Protein AF-A0A1D1ZYH1-F1 (afdb_monomer_lite)

Organism: Auxenochlorella protothecoides (NCBI:txid3075)

Structure (mmCIF, N/CA/C/O backbone):
data_AF-A0A1D1ZYH1-F1
#
_entry.id   AF-A0A1D1ZYH1-F1
#
loop_
_atom_site.group_PDB
_atom_site.id
_atom_site.type_symbol
_atom_site.label_atom_id
_atom_site.label_alt_id
_atom_site.label_comp_id
_atom_site.label_asym_id
_atom_site.label_entity_id
_atom_site.label_seq_id
_atom_site.pdbx_PDB_ins_code
_atom_site.Cartn_x
_atom_site.Cartn_y
_atom_site.Cartn_z
_atom_site.occupancy
_atom_site.B_iso_or_equiv
_atom_site.auth_seq_id
_atom_site.auth_comp_id
_atom_site.auth_asym_id
_atom_site.auth_atom_id
_atom_site.pdbx_PDB_model_num
ATOM 1 N N . ALA A 1 1 ? 2.336 -3.496 8.199 1.00 88.00 1 ALA A N 1
ATOM 2 C CA . ALA A 1 1 ? 2.439 -4.124 6.868 1.00 88.00 1 ALA A CA 1
ATOM 3 C C . ALA A 1 1 ? 3.081 -3.126 5.913 1.00 88.00 1 ALA A C 1
ATOM 5 O O . ALA A 1 1 ? 2.581 -2.016 5.824 1.00 88.00 1 ALA A O 1
ATOM 6 N N . ALA A 1 2 ? 4.194 -3.457 5.262 1.00 93.88 2 ALA A N 1
ATOM 7 C CA . ALA A 1 2 ? 4.924 -2.520 4.402 1.00 93.88 2 ALA A CA 1
ATOM 8 C C . ALA A 1 2 ? 5.232 -3.161 3.046 1.00 93.88 2 ALA A C 1
ATOM 10 O O . ALA A 1 2 ? 5.454 -4.374 3.002 1.00 93.88 2 ALA A O 1
ATOM 11 N N . SER A 1 3 ? 5.253 -2.362 1.973 1.00 95.00 3 SER A N 1
ATOM 12 C CA . SER A 1 3 ? 5.535 -2.829 0.608 1.00 95.00 3 SER A CA 1
ATOM 13 C C . SER A 1 3 ? 4.608 -3.996 0.222 1.00 95.00 3 SER A C 1
ATOM 15 O O . SER A 1 3 ? 3.396 -3.920 0.440 1.00 95.00 3 SER A O 1
ATOM 17 N N . MET A 1 4 ? 5.152 -5.119 -0.250 1.00 96.50 4 MET A N 1
ATOM 18 C CA . MET A 1 4 ? 4.395 -6.337 -0.555 1.00 96.50 4 MET A CA 1
ATOM 19 C C . MET A 1 4 ? 3.528 -6.842 0.607 1.00 96.50 4 MET A C 1
ATOM 21 O O . MET A 1 4 ? 2.468 -7.415 0.377 1.00 96.50 4 MET A O 1
ATOM 25 N N . GLY A 1 5 ? 3.899 -6.582 1.864 1.00 97.25 5 GLY A N 1
ATOM 26 C CA . GLY A 1 5 ? 3.038 -6.905 3.002 1.00 97.25 5 GLY A CA 1
ATOM 27 C C . GLY A 1 5 ? 1.745 -6.080 3.028 1.00 97.25 5 GLY A C 1
ATOM 28 O O . GLY A 1 5 ? 0.701 -6.592 3.424 1.00 97.25 5 GLY A O 1
ATOM 29 N N . ALA A 1 6 ? 1.794 -4.811 2.611 1.00 96.69 6 ALA A N 1
ATOM 30 C CA . ALA A 1 6 ? 0.602 -3.972 2.474 1.00 96.69 6 ALA A CA 1
ATOM 31 C C . ALA A 1 6 ? -0.243 -4.382 1.258 1.00 96.69 6 ALA A C 1
ATOM 33 O O . ALA A 1 6 ? -1.468 -4.374 1.348 1.00 96.69 6 ALA A O 1
ATOM 34 N N . PHE A 1 7 ? 0.401 -4.811 0.169 1.00 97.31 7 PHE A N 1
ATOM 35 C CA . PHE A 1 7 ? -0.276 -5.392 -0.993 1.00 97.31 7 PHE A CA 1
ATOM 36 C C . PHE A 1 7 ? -1.063 -6.662 -0.626 1.00 97.31 7 PHE A C 1
ATOM 38 O O . PHE A 1 7 ? -2.250 -6.774 -0.924 1.00 97.31 7 PHE A O 1
ATOM 45 N N . LEU A 1 8 ? -0.442 -7.604 0.090 1.00 97.94 8 LEU A N 1
ATOM 46 C CA . LEU A 1 8 ? -1.123 -8.818 0.561 1.00 97.94 8 LEU A CA 1
ATOM 47 C C . LEU A 1 8 ? -2.273 -8.498 1.527 1.00 97.94 8 LEU A C 1
ATOM 49 O O . LEU A 1 8 ? -3.329 -9.122 1.472 1.00 97.94 8 LEU A O 1
ATOM 53 N N . LEU A 1 9 ? -2.087 -7.500 2.395 1.00 97.62 9 LEU A N 1
ATOM 54 C CA . LEU A 1 9 ? -3.132 -7.030 3.301 1.00 97.62 9 LEU A CA 1
ATOM 55 C C . LEU A 1 9 ? -4.347 -6.478 2.539 1.00 97.62 9 LEU A C 1
ATOM 57 O O . LEU A 1 9 ? -5.478 -6.844 2.860 1.00 97.62 9 LEU A O 1
ATOM 61 N N . CYS A 1 10 ? -4.132 -5.621 1.536 1.00 96.69 10 CYS A N 1
ATOM 62 C CA . CYS A 1 10 ? -5.235 -4.970 0.829 1.00 96.69 10 CYS A CA 1
ATOM 63 C C . CYS A 1 10 ? -5.968 -5.900 -0.143 1.00 96.69 10 CYS A C 1
ATOM 65 O O . CYS A 1 10 ? -7.169 -5.721 -0.347 1.00 96.69 10 CYS A O 1
ATOM 67 N N . THR A 1 11 ? -5.280 -6.912 -0.675 1.00 97.25 11 THR A N 1
ATOM 68 C CA . THR A 1 11 ? -5.841 -7.940 -1.571 1.00 97.25 11 THR A CA 1
ATOM 69 C C . THR A 1 11 ? -6.546 -9.083 -0.837 1.00 97.25 11 THR A C 1
ATOM 71 O O . THR A 1 11 ? -7.113 -9.971 -1.475 1.00 97.25 11 THR A O 1
ATOM 74 N N . GLY A 1 12 ? -6.570 -9.056 0.500 1.00 97.44 12 GLY A N 1
ATOM 75 C CA . GLY A 1 12 ? -7.413 -9.946 1.292 1.00 97.44 12 GLY A CA 1
ATOM 76 C C . GLY A 1 12 ? -8.904 -9.787 0.964 1.00 97.44 12 GLY A C 1
ATOM 77 O O . GLY A 1 12 ? -9.338 -8.798 0.372 1.00 97.44 12 GLY A O 1
ATOM 78 N N . ALA A 1 13 ? -9.719 -10.765 1.367 1.00 97.56 13 ALA A N 1
ATOM 79 C CA . ALA A 1 13 ? -11.153 -10.738 1.079 1.00 97.56 13 ALA A CA 1
ATOM 80 C C . ALA A 1 13 ? -11.814 -9.460 1.640 1.00 97.56 13 ALA A C 1
ATOM 82 O O . ALA A 1 13 ? -11.657 -9.158 2.827 1.00 97.56 13 ALA A O 1
ATOM 83 N N . LYS A 1 14 ? -12.566 -8.727 0.802 1.00 95.81 14 LYS A N 1
ATOM 84 C CA . LYS A 1 14 ? -13.251 -7.482 1.198 1.00 95.81 14 LYS A CA 1
ATOM 85 C C . LYS A 1 14 ? -14.145 -7.712 2.425 1.00 95.81 14 LYS A C 1
ATOM 87 O O . LYS A 1 14 ? -14.863 -8.709 2.502 1.00 95.81 14 LYS A O 1
ATOM 92 N N . GLY A 1 15 ? -14.086 -6.792 3.385 1.00 96.69 15 GLY A N 1
ATOM 93 C CA . GLY A 1 15 ? -14.775 -6.883 4.676 1.00 96.69 15 GLY A CA 1
ATOM 94 C C . GLY A 1 15 ? -14.071 -7.758 5.721 1.00 96.69 15 GLY A C 1
ATOM 95 O O . GLY A 1 15 ? -14.597 -7.932 6.816 1.00 96.69 15 GLY A O 1
ATOM 96 N N . LYS A 1 16 ? -12.905 -8.341 5.409 1.00 98.00 16 LYS A N 1
ATOM 97 C CA . LYS A 1 16 ? -12.146 -9.218 6.321 1.00 98.00 16 LYS A CA 1
ATOM 98 C C . LYS A 1 16 ? -10.686 -8.795 6.492 1.00 98.00 16 LYS A C 1
ATOM 100 O O . LYS A 1 16 ? -9.878 -9.574 6.995 1.00 98.00 16 LYS A O 1
ATOM 105 N N . ARG A 1 17 ? -10.323 -7.581 6.079 1.00 98.19 17 ARG A N 1
ATOM 106 C CA . ARG A 1 17 ? -8.958 -7.056 6.197 1.00 98.19 17 ARG A CA 1
ATOM 107 C C . ARG A 1 17 ? -8.836 -6.285 7.509 1.00 98.19 17 ARG A C 1
ATOM 109 O O . ARG A 1 17 ? -9.468 -5.241 7.678 1.00 98.19 17 ARG A O 1
ATOM 116 N N . TYR A 1 18 ? -8.037 -6.803 8.440 1.00 97.69 18 TYR A N 1
ATOM 117 C CA . TYR A 1 18 ? -7.888 -6.251 9.789 1.00 97.69 18 TYR A CA 1
ATOM 118 C C . TYR A 1 18 ? -6.492 -5.683 10.027 1.00 97.69 18 TYR A C 1
ATOM 120 O O . TYR A 1 18 ? -5.497 -6.201 9.525 1.00 97.69 18 TYR A O 1
ATOM 128 N N . SER A 1 19 ? -6.420 -4.654 10.866 1.00 96.31 19 SER A N 1
ATOM 129 C CA . SER A 1 19 ? -5.166 -4.124 11.395 1.00 96.31 19 SER A CA 1
ATOM 130 C C . SER A 1 19 ? -5.251 -3.912 12.902 1.00 96.31 19 SER A C 1
ATOM 132 O O . SER A 1 19 ? -6.316 -3.615 13.446 1.00 96.31 19 SER A O 1
ATOM 134 N N . MET A 1 20 ? -4.114 -4.038 13.584 1.00 94.75 20 MET A N 1
ATOM 135 C CA . MET A 1 20 ? -4.006 -3.655 14.991 1.00 94.75 20 MET A CA 1
ATOM 136 C C . MET A 1 20 ? -3.930 -2.124 15.119 1.00 94.75 20 MET A C 1
ATOM 138 O O . MET A 1 20 ? -3.354 -1.483 14.239 1.00 94.75 20 MET A O 1
ATOM 142 N N . PRO A 1 21 ? -4.418 -1.522 16.217 1.00 89.12 21 PRO A N 1
ATOM 143 C CA . PRO A 1 21 ? -4.533 -0.063 16.321 1.00 89.12 21 PRO A CA 1
ATOM 144 C C . PRO A 1 21 ? -3.226 0.740 16.287 1.00 89.12 21 PRO A C 1
ATOM 146 O O . PRO A 1 21 ? -3.220 1.888 15.860 1.00 89.12 21 PRO A O 1
ATOM 149 N N . ASN A 1 22 ? -2.100 0.129 16.665 1.00 87.19 22 ASN A N 1
ATOM 150 C CA . ASN A 1 22 ? -0.772 0.754 16.582 1.00 87.19 22 ASN A CA 1
ATOM 151 C C . ASN A 1 22 ? 0.060 0.259 15.390 1.00 87.19 22 ASN A C 1
ATOM 153 O O . ASN A 1 22 ? 1.258 0.534 15.308 1.00 87.19 22 ASN A O 1
ATOM 157 N N . ALA A 1 23 ? -0.529 -0.530 14.489 1.00 91.06 23 ALA A N 1
ATOM 158 C CA . ALA A 1 23 ? 0.196 -1.004 13.322 1.00 91.06 23 ALA A CA 1
ATOM 159 C C . ALA A 1 23 ? 0.498 0.154 12.368 1.00 91.06 23 ALA A C 1
ATOM 161 O O . ALA A 1 23 ? -0.245 1.124 12.264 1.00 91.06 23 ALA A O 1
ATOM 162 N N . ARG A 1 24 ? 1.583 0.013 11.611 1.00 91.38 24 ARG A N 1
ATOM 163 C CA . ARG A 1 24 ? 1.942 0.949 10.551 1.00 91.38 24 ARG A CA 1
ATOM 164 C C . ARG A 1 24 ? 1.763 0.287 9.198 1.00 91.38 24 ARG A C 1
ATOM 166 O O . ARG A 1 24 ? 2.227 -0.843 9.000 1.00 91.38 24 ARG A O 1
ATOM 173 N N . ILE A 1 25 ? 1.094 0.981 8.286 1.00 94.62 25 ILE A N 1
ATOM 174 C CA . ILE A 1 25 ? 0.898 0.523 6.913 1.00 94.62 25 ILE A CA 1
ATOM 175 C C . ILE A 1 25 ? 1.707 1.427 5.988 1.00 94.62 25 ILE A C 1
ATOM 177 O O . ILE A 1 25 ? 1.704 2.641 6.166 1.00 94.62 25 ILE A O 1
ATOM 181 N N . MET A 1 26 ? 2.461 0.843 5.061 1.00 96.25 26 MET A N 1
ATOM 182 C CA . MET A 1 26 ? 3.275 1.594 4.108 1.00 96.25 26 MET A CA 1
ATOM 183 C C . MET A 1 26 ? 3.138 1.001 2.713 1.00 96.25 26 MET A C 1
ATOM 185 O O . MET A 1 26 ? 3.265 -0.215 2.555 1.00 96.25 26 MET A O 1
ATOM 189 N N . ILE A 1 27 ? 2.887 1.861 1.730 1.00 95.56 27 ILE A N 1
ATOM 190 C CA . ILE A 1 27 ? 2.869 1.509 0.310 1.00 95.56 27 ILE A CA 1
ATOM 191 C C . ILE A 1 27 ? 3.954 2.298 -0.422 1.00 95.56 27 ILE A C 1
ATOM 193 O O . ILE A 1 27 ? 4.238 3.439 -0.059 1.00 95.56 27 ILE A O 1
ATOM 197 N N . HIS A 1 28 ? 4.552 1.668 -1.427 1.00 95.81 28 HIS A N 1
ATOM 198 C CA . HIS A 1 28 ? 5.508 2.281 -2.341 1.00 95.81 28 HIS A CA 1
ATOM 199 C C . HIS A 1 28 ? 5.577 1.478 -3.643 1.00 95.81 28 HIS A C 1
ATOM 201 O O . HIS A 1 28 ? 5.037 0.370 -3.726 1.00 95.81 28 HIS A O 1
ATOM 207 N N . GLN A 1 29 ? 6.247 2.027 -4.645 1.00 91.06 29 GLN A N 1
ATOM 208 C CA . GLN A 1 29 ? 6.529 1.355 -5.901 1.00 91.06 29 GLN A CA 1
ATOM 209 C C . GLN A 1 29 ? 7.502 0.185 -5.690 1.00 91.06 29 GLN A C 1
ATOM 211 O O . GLN A 1 29 ? 8.296 0.206 -4.745 1.00 91.06 29 GLN A O 1
ATOM 216 N N . PRO A 1 30 ? 7.464 -0.847 -6.551 1.00 90.06 30 PRO A N 1
ATOM 217 C CA . PRO A 1 30 ? 8.441 -1.925 -6.488 1.00 90.06 30 PRO A CA 1
ATOM 218 C C . PRO A 1 30 ? 9.862 -1.375 -6.663 1.00 90.06 30 PRO A C 1
ATOM 220 O O . PRO A 1 30 ? 10.117 -0.548 -7.538 1.00 90.06 30 PRO A O 1
ATOM 223 N N . LEU A 1 31 ? 10.787 -1.859 -5.835 1.00 87.00 31 LEU A N 1
ATOM 224 C CA . LEU A 1 31 ? 12.208 -1.543 -5.939 1.00 87.00 31 LEU A CA 1
ATOM 225 C C . LEU A 1 31 ? 12.914 -2.637 -6.739 1.00 87.00 31 LEU A C 1
ATOM 227 O O . LEU A 1 31 ? 12.694 -3.826 -6.512 1.00 87.00 31 LEU A O 1
ATOM 231 N N . GLY A 1 32 ? 13.786 -2.227 -7.654 1.00 85.75 32 GLY A N 1
ATOM 232 C CA . GLY A 1 32 ? 14.605 -3.121 -8.461 1.00 85.75 32 GLY A CA 1
ATOM 233 C C . GLY A 1 32 ? 15.898 -2.436 -8.886 1.00 85.75 32 GLY A C 1
ATOM 234 O O . GLY A 1 32 ? 16.041 -1.221 -8.767 1.00 85.75 32 GLY A O 1
ATOM 235 N N . GLY A 1 33 ? 16.847 -3.229 -9.366 1.00 86.19 33 GLY A N 1
ATOM 236 C CA . GLY A 1 33 ? 18.094 -2.754 -9.952 1.00 86.19 33 GLY A CA 1
ATOM 237 C C . GLY A 1 33 ? 18.350 -3.498 -11.253 1.00 86.19 33 GLY A C 1
ATOM 238 O O . GLY A 1 33 ? 17.896 -4.630 -11.404 1.00 86.19 33 GLY A O 1
ATOM 239 N N . ALA A 1 34 ? 19.059 -2.858 -12.178 1.00 89.19 34 ALA A N 1
ATOM 240 C CA . ALA A 1 34 ? 19.427 -3.449 -13.455 1.00 89.19 34 ALA A CA 1
ATOM 241 C C . ALA A 1 34 ? 20.936 -3.323 -13.684 1.00 89.19 34 ALA A C 1
ATOM 243 O O . ALA A 1 34 ? 21.525 -2.268 -13.441 1.00 89.19 34 ALA A O 1
ATOM 244 N N . SER A 1 35 ? 21.567 -4.399 -14.147 1.00 89.75 35 SER A N 1
ATOM 245 C CA . SER A 1 35 ? 22.980 -4.427 -14.537 1.00 89.75 35 SER A CA 1
ATOM 246 C C . SER A 1 35 ? 23.201 -5.446 -15.659 1.00 89.75 35 SER A C 1
ATOM 248 O O . SER A 1 35 ? 22.363 -6.324 -15.875 1.00 89.75 35 SER A O 1
ATOM 250 N N . GLY A 1 36 ? 24.310 -5.315 -16.392 1.00 93.81 36 GLY A N 1
ATOM 251 C CA . GLY A 1 36 ? 24.657 -6.209 -17.502 1.00 93.81 36 GLY A CA 1
ATOM 252 C C . GLY A 1 36 ? 24.815 -5.474 -18.829 1.00 93.81 36 GLY A C 1
ATOM 253 O O . GLY A 1 36 ? 25.134 -4.283 -18.857 1.00 93.81 36 GLY A O 1
ATOM 254 N N . GLN A 1 37 ? 24.628 -6.193 -19.938 1.00 95.69 37 GLN A N 1
ATOM 255 C CA . GLN A 1 37 ? 24.657 -5.578 -21.263 1.00 95.69 37 GLN A CA 1
ATOM 256 C C . GLN A 1 37 ? 23.476 -4.615 -21.423 1.00 95.69 37 GLN A C 1
ATOM 258 O O . GLN A 1 37 ? 22.463 -4.731 -20.734 1.00 95.69 37 GLN A O 1
ATOM 263 N N . ALA A 1 38 ? 23.578 -3.677 -22.368 1.00 93.69 38 ALA A N 1
ATOM 264 C CA . ALA A 1 38 ? 22.518 -2.696 -22.611 1.00 93.69 38 ALA A CA 1
ATOM 265 C C . ALA A 1 38 ? 21.137 -3.352 -22.828 1.00 93.69 38 ALA A C 1
ATOM 267 O O . ALA A 1 38 ? 20.141 -2.869 -22.297 1.00 93.69 38 ALA A O 1
ATOM 268 N N . VAL A 1 39 ? 21.097 -4.488 -23.535 1.00 96.31 39 VAL A N 1
ATOM 269 C CA . VAL A 1 39 ? 19.869 -5.265 -23.772 1.00 96.31 39 VAL A CA 1
ATOM 270 C C . VAL A 1 39 ? 19.305 -5.851 -22.473 1.00 96.31 39 VAL A C 1
ATOM 272 O O . VAL A 1 39 ? 18.101 -5.775 -22.242 1.00 96.31 39 VAL A O 1
ATOM 275 N N . ASP A 1 40 ? 20.155 -6.380 -21.591 1.00 94.44 40 ASP A N 1
ATOM 276 C CA . ASP A 1 40 ? 19.714 -6.950 -20.311 1.00 94.44 40 ASP A CA 1
ATOM 277 C C . ASP A 1 40 ? 19.156 -5.872 -19.379 1.00 94.44 40 ASP A C 1
ATOM 279 O O . ASP A 1 40 ? 18.161 -6.103 -18.689 1.00 94.44 40 ASP A O 1
ATOM 283 N N . ILE A 1 41 ? 19.778 -4.688 -19.375 1.00 95.25 41 ILE A N 1
ATOM 284 C CA . ILE A 1 41 ? 19.296 -3.527 -18.619 1.00 95.25 41 ILE A CA 1
ATOM 285 C C . ILE A 1 41 ? 17.915 -3.105 -19.131 1.00 95.25 41 ILE A C 1
ATOM 287 O O . ILE A 1 41 ? 17.011 -2.861 -18.332 1.00 95.25 41 ILE A O 1
ATOM 291 N N . GLU A 1 42 ? 17.729 -3.057 -20.452 1.00 94.75 42 GLU A N 1
ATOM 292 C CA . GLU A 1 42 ? 16.448 -2.707 -21.067 1.00 94.75 42 GLU A CA 1
ATOM 293 C C . GLU A 1 42 ? 15.340 -3.711 -20.707 1.00 94.75 42 GLU A C 1
ATOM 295 O O . GLU A 1 42 ? 14.232 -3.305 -20.349 1.00 94.75 42 GLU A O 1
ATOM 300 N N . ILE A 1 43 ? 15.634 -5.014 -20.764 1.00 96.50 43 ILE A N 1
ATOM 301 C CA . ILE A 1 43 ? 14.684 -6.076 -20.401 1.00 96.50 43 ILE A CA 1
ATOM 302 C C . ILE A 1 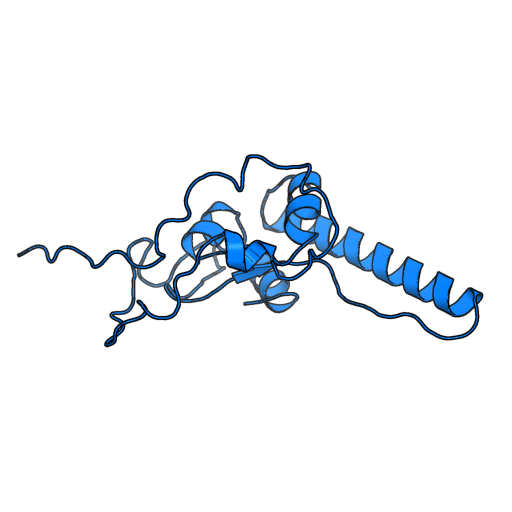43 ? 14.270 -5.945 -18.931 1.00 96.50 43 ILE A C 1
ATOM 304 O O . ILE A 1 43 ? 13.078 -5.941 -18.626 1.00 96.50 43 ILE A O 1
ATOM 308 N N . GLN A 1 44 ? 15.236 -5.779 -18.025 1.00 95.75 44 GLN A N 1
ATOM 309 C CA . GLN A 1 44 ? 14.967 -5.644 -16.590 1.00 95.75 44 GLN A CA 1
ATOM 310 C C . GLN A 1 44 ? 14.150 -4.384 -16.275 1.00 95.75 44 GLN A C 1
ATOM 312 O O . GLN A 1 44 ? 13.200 -4.442 -15.493 1.00 95.75 44 GLN A O 1
ATOM 317 N N . ALA A 1 45 ? 14.461 -3.254 -16.917 1.00 94.00 45 ALA A N 1
ATOM 318 C CA . ALA A 1 45 ? 13.691 -2.024 -16.755 1.00 94.00 45 ALA A CA 1
ATOM 319 C C . ALA A 1 45 ? 12.236 -2.194 -17.225 1.00 94.00 45 ALA A C 1
ATOM 321 O O . ALA A 1 45 ? 11.307 -1.781 -16.528 1.00 94.00 45 ALA A O 1
ATOM 322 N N . LYS A 1 46 ? 12.019 -2.844 -18.377 1.00 95.00 46 LYS A N 1
ATOM 323 C CA . LYS A 1 46 ? 10.674 -3.141 -18.894 1.00 95.00 46 LYS A CA 1
ATOM 324 C C . LYS A 1 46 ? 9.880 -4.046 -17.951 1.00 95.00 46 LYS A C 1
ATOM 326 O O . LYS A 1 46 ? 8.702 -3.774 -17.722 1.00 95.00 46 LYS A O 1
ATOM 331 N N . GLU A 1 47 ? 10.516 -5.057 -17.366 1.00 96.12 47 GLU A N 1
ATOM 332 C CA . GLU A 1 47 ? 9.861 -5.966 -16.419 1.00 96.12 47 GLU A CA 1
ATOM 333 C C . GLU A 1 47 ? 9.435 -5.245 -15.130 1.00 96.12 47 GLU A C 1
ATOM 335 O O . GLU A 1 47 ? 8.304 -5.399 -14.666 1.00 96.12 47 GLU A O 1
ATOM 340 N N . ILE A 1 48 ? 10.285 -4.364 -14.590 1.00 94.44 48 ILE A N 1
ATOM 341 C CA . ILE A 1 48 ? 9.939 -3.546 -13.415 1.00 94.44 48 ILE A CA 1
ATOM 342 C C . ILE A 1 48 ? 8.747 -2.629 -13.720 1.00 94.44 48 ILE A C 1
ATOM 344 O O . ILE A 1 48 ? 7.821 -2.528 -12.911 1.00 94.44 48 ILE A O 1
ATOM 348 N N . MET A 1 49 ? 8.729 -1.992 -14.894 1.00 93.81 49 MET A N 1
ATOM 349 C CA . MET A 1 49 ? 7.610 -1.139 -15.309 1.00 93.81 49 MET A CA 1
ATOM 350 C C . MET A 1 49 ? 6.313 -1.938 -15.478 1.00 93.81 49 MET A C 1
ATOM 352 O O . MET A 1 49 ? 5.246 -1.477 -15.068 1.00 93.81 49 MET A O 1
ATOM 356 N N . TYR A 1 50 ? 6.402 -3.154 -16.022 1.00 95.44 50 TYR A N 1
ATOM 357 C CA . TYR A 1 50 ? 5.274 -4.075 -16.128 1.00 95.44 50 TYR A CA 1
ATOM 358 C C . TYR A 1 50 ? 4.721 -4.460 -14.747 1.00 95.44 50 TYR A C 1
ATOM 360 O O . TYR A 1 50 ? 3.515 -4.356 -14.506 1.00 95.44 50 TYR A O 1
ATOM 368 N N . HIS A 1 51 ? 5.592 -4.830 -13.805 1.00 95.00 51 HIS A N 1
ATOM 369 C CA . HIS A 1 51 ? 5.192 -5.135 -12.433 1.00 95.00 51 HIS A CA 1
ATOM 370 C C . HIS A 1 51 ? 4.570 -3.933 -11.720 1.00 95.00 51 HIS A C 1
ATOM 372 O O . HIS A 1 51 ? 3.520 -4.088 -11.096 1.00 95.00 51 HIS A O 1
ATOM 378 N N . LYS A 1 52 ? 5.156 -2.734 -11.849 1.00 94.94 52 LYS A N 1
ATOM 379 C CA . LYS A 1 52 ? 4.600 -1.493 -11.287 1.00 94.94 52 LYS A CA 1
ATOM 380 C C . LYS A 1 52 ? 3.170 -1.262 -11.777 1.00 94.94 52 LYS A C 1
ATOM 382 O O . LYS A 1 52 ? 2.267 -1.079 -10.963 1.00 94.94 52 LYS A O 1
ATOM 387 N N . ALA A 1 53 ? 2.945 -1.345 -13.088 1.00 95.75 53 ALA A N 1
ATOM 388 C CA . ALA A 1 53 ? 1.620 -1.153 -13.675 1.00 95.75 53 ALA A CA 1
ATOM 389 C C . ALA A 1 53 ? 0.600 -2.196 -13.182 1.00 95.75 53 ALA A C 1
ATOM 391 O O . ALA A 1 53 ? -0.541 -1.855 -12.862 1.00 95.75 53 ALA A O 1
ATOM 392 N N . ASN A 1 54 ? 1.000 -3.466 -13.087 1.00 97.25 54 ASN A N 1
ATOM 393 C CA . ASN A 1 54 ? 0.117 -4.536 -12.622 1.00 97.25 54 ASN A CA 1
ATOM 394 C C . ASN A 1 54 ? -0.255 -4.400 -11.144 1.00 97.25 54 ASN A C 1
ATOM 396 O O . ASN A 1 54 ? -1.432 -4.504 -10.800 1.00 97.25 54 ASN A O 1
ATOM 400 N N . LEU A 1 55 ? 0.728 -4.154 -10.275 1.00 97.12 55 LEU A N 1
ATOM 401 C CA . LEU A 1 55 ? 0.486 -3.977 -8.844 1.00 97.12 55 LEU A CA 1
ATOM 402 C C . LEU A 1 55 ? -0.436 -2.782 -8.592 1.00 97.12 55 LEU A C 1
ATOM 404 O O . LEU A 1 55 ? -1.383 -2.905 -7.816 1.00 97.12 55 LEU A O 1
ATOM 408 N N . ASN A 1 56 ? -0.225 -1.670 -9.302 1.00 97.44 56 ASN A N 1
ATOM 409 C CA . ASN A 1 56 ? -1.049 -0.475 -9.145 1.00 97.44 56 ASN A CA 1
ATOM 410 C C . ASN A 1 56 ? -2.505 -0.714 -9.565 1.00 97.44 56 ASN A C 1
ATOM 412 O O . ASN A 1 56 ? -3.415 -0.305 -8.844 1.00 97.44 56 ASN A O 1
ATOM 416 N N . ARG A 1 57 ? -2.747 -1.443 -10.663 1.00 98.00 57 ARG A N 1
ATOM 417 C CA . ARG A 1 57 ? -4.109 -1.834 -11.076 1.00 98.00 57 ARG A CA 1
ATOM 418 C C . ARG A 1 57 ? -4.801 -2.706 -10.034 1.00 98.00 57 ARG A C 1
ATOM 420 O O . ARG A 1 57 ? -5.916 -2.402 -9.629 1.00 98.00 57 ARG A O 1
ATOM 427 N N . ILE A 1 58 ? -4.116 -3.735 -9.535 1.00 98.06 58 ILE A N 1
ATOM 428 C CA . ILE A 1 58 ? -4.674 -4.618 -8.501 1.00 98.06 58 ILE A CA 1
ATOM 429 C C . ILE A 1 58 ? -4.983 -3.831 -7.221 1.00 98.06 58 ILE A C 1
ATOM 431 O O . ILE A 1 58 ? -6.032 -4.022 -6.606 1.00 98.06 58 ILE A O 1
ATOM 435 N N . MET A 1 59 ? -4.090 -2.925 -6.812 1.00 97.50 59 MET A N 1
ATOM 436 C CA . MET A 1 59 ? -4.316 -2.073 -5.645 1.00 97.50 59 MET A CA 1
ATOM 437 C C . MET A 1 59 ? -5.480 -1.102 -5.854 1.00 97.50 59 MET A C 1
ATOM 439 O O . MET A 1 59 ? -6.252 -0.893 -4.917 1.00 97.50 59 MET A O 1
ATOM 443 N N . SER A 1 60 ? -5.641 -0.541 -7.053 1.00 97.88 60 SER A N 1
ATOM 444 C CA . SER A 1 60 ? -6.783 0.308 -7.411 1.00 97.88 60 SER A CA 1
ATOM 445 C C . SER A 1 60 ? -8.098 -0.459 -7.237 1.00 97.88 60 SER A C 1
ATOM 447 O O . SER A 1 60 ? -8.959 -0.028 -6.470 1.00 97.88 60 SER A O 1
ATOM 449 N N . ASP A 1 61 ? -8.199 -1.671 -7.789 1.00 97.62 61 ASP A N 1
ATOM 450 C CA . ASP A 1 61 ? -9.397 -2.517 -7.674 1.00 97.62 61 ASP A CA 1
ATOM 451 C C . ASP A 1 61 ? -9.692 -2.956 -6.224 1.00 97.62 61 ASP A C 1
ATOM 453 O O . ASP A 1 61 ? -10.847 -3.002 -5.764 1.00 97.62 61 ASP A O 1
ATOM 457 N N . ALA A 1 62 ? -8.638 -3.291 -5.475 1.00 97.44 62 ALA A N 1
ATOM 458 C CA . ALA A 1 62 ? -8.743 -3.755 -4.097 1.00 97.44 62 ALA A CA 1
ATOM 459 C C . ALA A 1 62 ? -9.156 -2.635 -3.127 1.00 97.44 62 ALA A C 1
ATOM 461 O O . ALA A 1 62 ? -9.921 -2.884 -2.190 1.00 97.44 62 ALA A O 1
ATOM 462 N N . THR A 1 63 ? -8.670 -1.411 -3.349 1.00 97.12 63 THR A N 1
ATOM 463 C CA . THR A 1 63 ? -8.916 -0.253 -2.470 1.00 97.12 63 THR A CA 1
ATOM 464 C C . THR A 1 63 ? -10.117 0.589 -2.889 1.00 97.12 63 THR A C 1
ATOM 466 O O . THR A 1 63 ? -10.728 1.229 -2.038 1.00 97.12 63 THR A O 1
ATOM 469 N N . GLY A 1 64 ? -10.479 0.573 -4.174 1.00 97.25 64 GLY A N 1
ATOM 470 C CA . GLY A 1 64 ? -11.470 1.473 -4.764 1.00 97.25 64 GLY A CA 1
ATOM 471 C C . GLY A 1 64 ? -10.925 2.867 -5.095 1.00 97.25 64 GLY A C 1
ATOM 472 O O . GLY A 1 64 ? -11.704 3.737 -5.477 1.00 97.25 64 GLY A O 1
ATOM 473 N N . GLN A 1 65 ? -9.616 3.097 -4.947 1.00 96.88 65 GLN A N 1
ATOM 474 C CA . GLN A 1 65 ? -8.979 4.351 -5.349 1.00 96.88 65 GLN A CA 1
ATOM 475 C C . GLN A 1 65 ? -8.777 4.397 -6.868 1.00 96.88 65 GLN A C 1
ATOM 477 O O . GLN A 1 65 ? -8.465 3.359 -7.459 1.00 96.88 65 GLN A O 1
ATOM 482 N N . PRO A 1 66 ? -8.868 5.577 -7.506 1.00 97.56 66 PRO A N 1
ATOM 483 C CA . PRO A 1 66 ? -8.463 5.751 -8.899 1.00 97.56 66 PRO A CA 1
ATOM 484 C C . PRO A 1 66 ? -7.004 5.338 -9.120 1.00 97.56 66 PRO A C 1
ATOM 486 O O . PRO A 1 66 ? -6.163 5.511 -8.231 1.00 97.56 66 PRO A O 1
ATOM 489 N N . ILE A 1 67 ? -6.692 4.818 -10.308 1.00 97.06 67 ILE A N 1
ATOM 490 C CA . ILE A 1 67 ? -5.341 4.347 -10.640 1.00 97.06 67 ILE A CA 1
ATOM 491 C C . ILE A 1 67 ? -4.308 5.470 -10.519 1.00 97.06 67 ILE A C 1
ATOM 493 O O . ILE A 1 67 ? -3.228 5.248 -9.980 1.00 97.06 67 ILE A O 1
ATOM 497 N N . GLU A 1 68 ? -4.681 6.690 -10.898 1.00 94.56 68 GLU A N 1
ATOM 498 C CA . GLU A 1 68 ? -3.836 7.880 -10.818 1.00 94.56 68 GLU A CA 1
ATOM 499 C C . GLU A 1 68 ? -3.476 8.194 -9.361 1.00 94.56 68 GLU A C 1
ATOM 501 O O . GLU A 1 68 ? -2.344 8.549 -9.052 1.00 94.56 68 GLU A O 1
ATOM 506 N N . THR A 1 69 ? -4.421 7.989 -8.434 1.00 92.69 69 THR A N 1
ATOM 507 C CA . THR A 1 69 ? -4.165 8.172 -6.997 1.00 92.69 69 THR A CA 1
ATOM 508 C C . THR A 1 69 ? -3.207 7.110 -6.471 1.00 92.69 69 THR A C 1
ATOM 510 O O . THR A 1 69 ? -2.309 7.442 -5.706 1.00 92.69 69 THR A O 1
ATOM 513 N N . ILE A 1 70 ? -3.349 5.846 -6.891 1.00 95.81 70 ILE A N 1
ATOM 514 C CA . ILE A 1 70 ? -2.400 4.787 -6.513 1.00 95.81 70 ILE A CA 1
ATOM 515 C C . ILE A 1 70 ? -0.999 5.086 -7.057 1.00 95.81 70 ILE A C 1
ATOM 517 O O . ILE A 1 70 ? -0.023 4.909 -6.332 1.00 95.81 70 ILE A O 1
ATOM 521 N N . GLU A 1 71 ? -0.882 5.531 -8.307 1.00 92.81 71 GLU A N 1
ATOM 522 C CA . GLU A 1 71 ? 0.402 5.878 -8.924 1.00 92.81 71 GLU A CA 1
ATOM 523 C C . GLU A 1 71 ? 1.102 7.025 -8.190 1.00 92.81 71 GLU A C 1
ATOM 525 O O . GLU A 1 71 ? 2.276 6.888 -7.844 1.00 92.81 71 GLU A O 1
ATOM 530 N N . GLU A 1 72 ? 0.378 8.106 -7.884 1.00 91.31 72 GLU A N 1
ATOM 531 C CA . GLU A 1 72 ? 0.899 9.233 -7.100 1.00 91.31 72 GLU A CA 1
ATO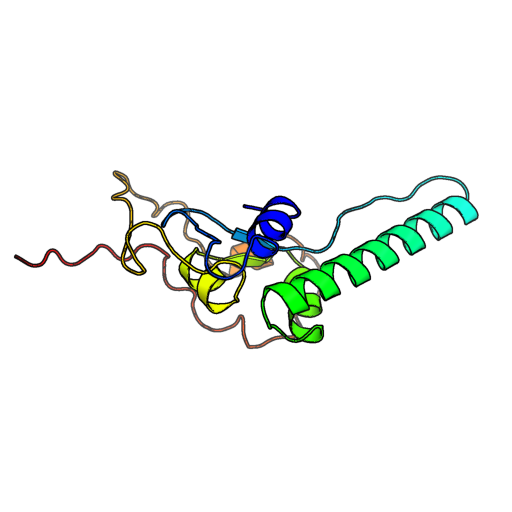M 532 C C . GLU A 1 72 ? 1.320 8.792 -5.689 1.00 91.31 72 GLU A C 1
ATOM 534 O O . GLU A 1 72 ? 2.421 9.094 -5.226 1.00 91.31 72 GLU A O 1
ATOM 539 N N . ASP A 1 73 ? 0.467 8.029 -5.006 1.00 91.56 73 ASP A N 1
ATOM 540 C CA . ASP A 1 73 ? 0.659 7.666 -3.602 1.00 91.56 73 ASP A CA 1
ATOM 541 C C . ASP A 1 73 ? 1.654 6.516 -3.383 1.00 91.56 73 ASP A C 1
ATOM 543 O O . ASP A 1 73 ? 2.046 6.268 -2.240 1.00 91.56 73 ASP A O 1
ATOM 547 N N . THR A 1 74 ? 2.071 5.821 -4.446 1.00 92.69 74 THR A N 1
ATOM 548 C CA . THR A 1 74 ? 3.127 4.796 -4.408 1.00 92.69 74 THR A CA 1
ATOM 549 C C . THR A 1 74 ? 4.471 5.294 -4.938 1.00 92.69 74 THR A C 1
ATOM 551 O O . THR A 1 74 ? 5.470 4.603 -4.754 1.00 92.69 74 THR A O 1
ATOM 554 N N . ASP A 1 75 ? 4.566 6.481 -5.548 1.00 87.38 75 ASP A N 1
ATOM 555 C CA . ASP A 1 75 ? 5.846 6.964 -6.093 1.00 87.38 75 ASP A CA 1
ATOM 556 C C . ASP A 1 75 ? 6.939 7.136 -5.018 1.00 87.38 75 ASP A C 1
ATOM 558 O O . ASP A 1 75 ? 8.133 6.933 -5.261 1.00 87.38 75 ASP A O 1
ATOM 562 N N . ARG A 1 76 ? 6.543 7.447 -3.786 1.00 87.81 76 ARG A N 1
ATOM 563 C CA . ARG A 1 76 ? 7.425 7.461 -2.614 1.00 87.81 76 ARG A CA 1
ATOM 564 C C . ARG A 1 76 ? 6.807 6.656 -1.484 1.00 87.81 76 ARG A C 1
ATOM 566 O O . ARG A 1 76 ? 5.635 6.291 -1.528 1.00 87.81 76 ARG A O 1
ATOM 573 N N . ASP A 1 77 ? 7.607 6.396 -0.455 1.00 91.12 77 ASP A N 1
ATOM 574 C CA . ASP A 1 77 ? 7.126 5.724 0.742 1.00 91.12 77 ASP A CA 1
ATOM 575 C C . ASP A 1 77 ? 5.986 6.519 1.397 1.00 91.12 77 ASP A C 1
ATOM 577 O O . ASP A 1 77 ? 6.194 7.544 2.058 1.00 91.12 77 ASP A O 1
ATOM 581 N N . ARG A 1 78 ? 4.765 5.999 1.289 1.00 89.06 78 ARG A N 1
ATOM 582 C CA . ARG A 1 78 ? 3.591 6.577 1.935 1.00 89.06 78 ARG A CA 1
ATOM 583 C C . ARG A 1 78 ? 3.215 5.769 3.158 1.00 89.06 78 ARG A C 1
ATOM 585 O O . ARG A 1 78 ? 2.723 4.647 3.066 1.00 89.06 78 ARG A O 1
ATOM 592 N N . TYR A 1 79 ? 3.389 6.380 4.323 1.00 89.69 79 TYR A N 1
ATOM 593 C CA . TYR A 1 79 ? 3.067 5.768 5.604 1.00 89.69 79 TYR A CA 1
ATOM 594 C C . TYR A 1 79 ? 1.714 6.227 6.133 1.00 89.69 79 TYR A C 1
ATOM 596 O O . TYR A 1 79 ? 1.455 7.422 6.229 1.00 89.69 79 TYR A O 1
ATOM 604 N N . MET A 1 80 ? 0.917 5.269 6.584 1.00 88.19 80 MET A N 1
ATOM 605 C CA . MET A 1 80 ? -0.435 5.455 7.091 1.00 88.19 80 MET A CA 1
ATOM 606 C C . MET A 1 80 ? -0.593 4.794 8.463 1.00 88.19 80 MET A C 1
ATOM 608 O O . MET A 1 80 ? -0.054 3.710 8.729 1.00 88.19 80 MET A O 1
ATOM 612 N N . SER A 1 81 ? -1.350 5.455 9.335 1.00 88.88 81 SER A N 1
ATOM 613 C CA . SER A 1 81 ? -1.991 4.827 10.493 1.00 88.88 81 SER A CA 1
ATOM 614 C C . SER A 1 81 ? -3.047 3.815 10.047 1.00 88.88 81 SER A C 1
ATOM 616 O O . SER A 1 81 ? -3.477 3.834 8.891 1.00 88.88 81 SER A O 1
ATOM 618 N N . PRO A 1 82 ? -3.531 2.953 10.955 1.00 91.50 82 PRO A N 1
ATOM 619 C CA . PRO A 1 82 ? -4.635 2.054 10.645 1.00 91.50 82 PRO A CA 1
ATOM 620 C C . PRO A 1 82 ? -5.904 2.806 10.231 1.00 91.50 82 PRO A C 1
ATOM 622 O O . PRO A 1 82 ? -6.594 2.356 9.323 1.00 91.50 82 PRO A O 1
ATOM 625 N N . LEU A 1 83 ? -6.182 3.971 10.827 1.00 89.56 83 LEU A N 1
ATOM 626 C CA . LEU A 1 83 ? -7.339 4.788 10.457 1.00 89.56 83 LEU A CA 1
ATOM 627 C C . LEU A 1 83 ? -7.196 5.378 9.050 1.00 89.56 83 LEU A C 1
ATOM 629 O O . LEU A 1 83 ? -8.103 5.238 8.231 1.00 89.56 83 LEU A O 1
ATOM 633 N N . GLU A 1 84 ? -6.039 5.964 8.730 1.00 89.31 84 GLU A N 1
ATOM 634 C CA . GLU A 1 84 ? -5.748 6.443 7.372 1.00 89.31 84 GLU A CA 1
ATOM 635 C C . GLU A 1 84 ? -5.835 5.301 6.353 1.00 89.31 84 GLU A C 1
ATOM 637 O O . GLU A 1 84 ? -6.453 5.462 5.307 1.00 89.31 84 GLU A O 1
ATOM 642 N N . ALA A 1 85 ? -5.288 4.126 6.673 1.00 94.69 85 ALA A N 1
ATOM 643 C CA . ALA A 1 85 ? -5.316 2.962 5.796 1.00 94.69 85 ALA A CA 1
ATOM 644 C C . ALA A 1 85 ? -6.729 2.392 5.593 1.00 94.69 85 ALA A C 1
ATOM 646 O O . ALA A 1 85 ? -7.042 1.921 4.499 1.00 94.69 85 ALA A O 1
ATOM 647 N N . LYS A 1 86 ? -7.587 2.444 6.621 1.00 94.88 86 LYS A N 1
ATOM 648 C CA . LYS A 1 86 ? -9.004 2.078 6.508 1.00 94.88 86 LYS A CA 1
ATOM 649 C C . LYS A 1 86 ? -9.725 3.034 5.564 1.00 94.88 86 LYS A C 1
ATOM 651 O O . LYS A 1 86 ? -10.360 2.588 4.617 1.00 94.88 86 LYS A O 1
ATOM 656 N N . ASN A 1 87 ? -9.557 4.338 5.776 1.00 94.38 87 ASN A N 1
ATOM 657 C CA . ASN A 1 87 ? -10.165 5.372 4.935 1.00 94.38 87 ASN A CA 1
ATOM 658 C C . ASN A 1 87 ? -9.648 5.324 3.491 1.00 94.38 87 ASN A C 1
ATOM 660 O O . ASN A 1 87 ? -10.383 5.631 2.559 1.00 94.38 87 ASN A O 1
ATOM 664 N N . TYR A 1 88 ? -8.397 4.904 3.303 1.00 94.81 88 TYR A N 1
ATOM 665 C CA . TYR A 1 88 ? -7.810 4.679 1.987 1.00 94.81 88 TYR A CA 1
ATOM 666 C C . TYR A 1 88 ? -8.362 3.428 1.285 1.00 94.81 88 TYR A C 1
ATOM 668 O O . TYR A 1 88 ? -8.276 3.331 0.065 1.00 94.81 88 TYR A O 1
ATOM 676 N N . GLY A 1 89 ? -8.917 2.469 2.034 1.00 97.00 89 GLY A N 1
ATOM 677 C CA . GLY A 1 89 ? -9.421 1.198 1.512 1.00 97.00 89 GLY A CA 1
ATOM 678 C C . GLY A 1 89 ? -8.401 0.054 1.516 1.00 97.00 89 GLY A C 1
ATOM 679 O O . GLY A 1 89 ? -8.656 -0.978 0.897 1.00 97.00 89 GLY A O 1
ATOM 680 N N . LEU A 1 90 ? -7.260 0.197 2.205 1.00 97.19 90 LEU A N 1
ATOM 681 C CA . LEU A 1 90 ? -6.265 -0.879 2.373 1.00 97.19 90 LEU A CA 1
ATOM 682 C C . LEU A 1 90 ? -6.704 -1.930 3.395 1.00 97.19 90 LEU A C 1
ATOM 684 O O . LEU A 1 90 ? -6.277 -3.078 3.317 1.00 97.19 90 LEU A O 1
ATOM 688 N N . ILE A 1 91 ? -7.532 -1.537 4.360 1.00 98.12 91 ILE A N 1
ATOM 689 C CA . ILE A 1 91 ? -8.125 -2.423 5.363 1.00 98.12 91 ILE A CA 1
ATOM 690 C C . ILE A 1 91 ? -9.597 -2.074 5.555 1.00 98.12 91 ILE A C 1
ATOM 692 O O . ILE A 1 91 ? -10.032 -0.986 5.193 1.00 98.12 91 ILE A O 1
ATOM 696 N N . ASP A 1 92 ? -10.350 -2.976 6.174 1.00 98.00 92 ASP A N 1
ATOM 697 C CA . ASP A 1 92 ? -11.767 -2.769 6.482 1.00 98.00 92 ASP A CA 1
ATOM 698 C C . ASP A 1 92 ? -11.975 -2.416 7.960 1.00 98.00 92 ASP A C 1
ATOM 700 O O . ASP A 1 92 ? -12.851 -1.624 8.313 1.00 98.00 92 ASP A O 1
ATOM 704 N N . HIS A 1 93 ? -11.156 -2.991 8.846 1.00 97.25 93 HIS A N 1
ATOM 705 C CA . HIS A 1 93 ? -11.398 -2.949 10.284 1.00 97.25 93 HIS A CA 1
ATOM 706 C C . HIS A 1 93 ? -10.121 -2.755 11.106 1.00 97.25 93 HIS A C 1
ATOM 708 O O . HIS A 1 93 ? -9.050 -3.274 10.786 1.00 97.25 93 HIS A O 1
ATOM 714 N N . ILE A 1 94 ? -10.273 -2.049 12.226 1.00 95.75 94 ILE A N 1
ATOM 715 C CA . ILE A 1 94 ? -9.253 -1.922 13.268 1.00 95.75 94 ILE A CA 1
ATOM 716 C C . ILE A 1 94 ? -9.713 -2.757 14.460 1.00 95.75 94 ILE A C 1
ATOM 718 O O . ILE A 1 94 ? -10.850 -2.625 14.920 1.00 95.75 94 ILE A O 1
ATOM 722 N N . VAL A 1 95 ? -8.849 -3.647 14.944 1.00 94.06 95 VAL A N 1
ATOM 723 C CA . VAL A 1 95 ? -9.164 -4.511 16.087 1.00 94.06 95 VAL A CA 1
ATOM 724 C C . VAL A 1 95 ? -9.363 -3.647 17.333 1.00 94.06 95 VAL A C 1
ATOM 726 O O . VAL A 1 95 ? -8.436 -2.976 17.767 1.00 94.06 95 VAL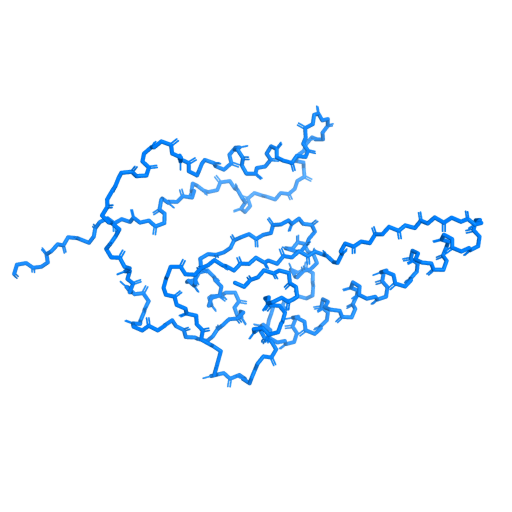 A O 1
ATOM 729 N N . GLY A 1 96 ? -10.564 -3.673 17.916 1.00 90.06 96 GLY A N 1
ATOM 730 C CA . GLY A 1 96 ? -10.933 -2.828 19.061 1.00 90.06 96 GLY A CA 1
ATOM 731 C C . GLY A 1 96 ? -11.640 -1.515 18.697 1.00 90.06 96 GLY A C 1
ATOM 732 O O . GLY A 1 96 ? -12.053 -0.798 19.603 1.00 90.06 96 GLY A O 1
ATOM 733 N N . GLY A 1 97 ? -11.832 -1.219 17.406 1.00 88.94 97 GLY A N 1
ATOM 734 C CA . GLY A 1 97 ? -12.516 -0.012 16.929 1.00 88.94 97 GLY A CA 1
ATOM 735 C C . GLY A 1 97 ? -11.567 1.113 16.505 1.00 88.94 97 GLY A C 1
ATOM 736 O O . GLY A 1 97 ? -10.350 0.975 16.572 1.00 88.94 97 GLY A O 1
ATOM 737 N N . GLU A 1 98 ? -12.132 2.222 16.025 1.00 84.25 98 GLU A N 1
ATOM 738 C CA . GLU A 1 98 ? -11.364 3.363 15.487 1.00 84.25 98 GLU A CA 1
ATOM 739 C C . GLU A 1 98 ? -10.644 4.167 16.575 1.00 84.25 98 GLU A C 1
ATOM 741 O O . GLU A 1 98 ? -9.538 4.643 16.351 1.00 84.25 98 GLU A O 1
ATOM 746 N N . GLU A 1 99 ? -11.230 4.227 17.770 1.00 80.50 99 GLU A N 1
ATOM 747 C CA . GLU A 1 99 ? -10.668 4.894 18.954 1.00 80.50 99 GLU A CA 1
ATOM 748 C C . GLU A 1 99 ? -9.693 4.001 19.739 1.00 80.50 99 GLU A C 1
ATOM 750 O O . GLU A 1 99 ? -9.203 4.371 20.809 1.00 80.50 99 GLU A O 1
ATOM 755 N N . ALA A 1 100 ? -9.445 2.778 19.262 1.00 77.38 100 ALA A N 1
ATOM 756 C CA . ALA A 1 100 ? -8.553 1.864 19.948 1.00 77.38 100 ALA A CA 1
ATOM 757 C C . ALA A 1 100 ? -7.118 2.391 19.877 1.00 77.38 100 ALA A C 1
ATOM 759 O O . ALA A 1 100 ? -6.585 2.675 18.811 1.00 77.38 100 ALA A O 1
ATOM 760 N N . VAL A 1 101 ? -6.464 2.481 21.027 1.00 69.06 101 VAL A N 1
ATOM 761 C CA . VAL A 1 101 ? -5.048 2.831 21.144 1.00 69.06 101 VAL A CA 1
ATOM 762 C C . VAL A 1 101 ? -4.441 1.980 22.250 1.00 69.06 101 VAL A C 1
ATOM 764 O O . VAL A 1 101 ? -5.081 1.747 23.279 1.00 69.06 101 VAL A O 1
ATOM 767 N N . PHE A 1 102 ? -3.203 1.505 22.080 1.00 69.06 102 PHE A N 1
ATOM 768 C CA . PHE A 1 102 ? -2.498 0.934 23.232 1.00 69.06 102 PHE A CA 1
ATOM 769 C C . PHE A 1 102 ? -1.898 2.053 24.079 1.00 69.06 102 PHE A C 1
ATOM 771 O O . PHE A 1 102 ? -1.319 3.005 23.554 1.00 69.06 102 PHE A O 1
ATOM 778 N N . LYS A 1 103 ? -1.975 1.900 25.403 1.00 65.88 103 LYS A N 1
ATOM 779 C CA . LYS A 1 103 ? -1.275 2.770 26.350 1.00 65.88 103 LYS A CA 1
ATOM 780 C C . LYS A 1 103 ? 0.227 2.507 26.250 1.00 65.88 103 LYS A C 1
ATOM 782 O O . LYS A 1 103 ? 0.711 1.484 26.727 1.00 65.88 103 LYS A O 1
ATOM 787 N N . I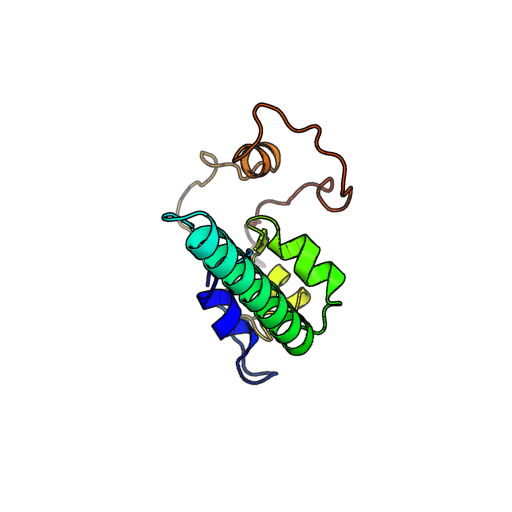LE A 1 104 ? 0.959 3.423 25.626 1.00 62.38 104 ILE A N 1
ATOM 788 C CA . ILE A 1 104 ? 2.423 3.395 25.616 1.00 62.38 104 ILE A CA 1
ATOM 789 C C . ILE A 1 104 ? 2.902 3.994 26.939 1.00 62.38 104 ILE A C 1
ATOM 791 O O . ILE A 1 104 ? 2.615 5.149 27.247 1.00 62.38 104 ILE A O 1
ATOM 795 N N . VAL A 1 105 ? 3.620 3.205 27.734 1.00 64.12 105 VAL A N 1
ATOM 796 C CA . VAL A 1 105 ? 4.278 3.684 28.954 1.00 64.12 105 VAL A CA 1
ATOM 797 C C . VAL A 1 105 ? 5.641 4.248 28.549 1.00 64.12 105 VAL A C 1
ATOM 799 O O . VAL A 1 105 ? 6.552 3.490 28.232 1.00 64.12 105 VAL A O 1
ATOM 802 N N . GLY A 1 106 ? 5.771 5.575 28.488 1.00 61.62 106 GLY A N 1
ATOM 803 C CA . GLY A 1 106 ? 7.008 6.253 28.082 1.00 61.62 106 GLY A CA 1
ATOM 804 C C . GLY A 1 106 ? 6.762 7.577 27.353 1.00 61.62 106 GLY A C 1
ATOM 805 O O . GLY A 1 106 ? 5.630 7.911 27.016 1.00 61.62 106 GLY A O 1
ATOM 806 N N . ASN A 1 107 ? 7.825 8.350 27.120 1.00 54.69 107 ASN A N 1
ATOM 807 C CA . ASN A 1 107 ? 7.754 9.667 26.487 1.00 54.69 107 ASN A CA 1
ATOM 808 C C . ASN A 1 107 ? 8.381 9.630 25.079 1.00 54.69 107 ASN A C 1
ATOM 810 O O . ASN A 1 107 ? 9.592 9.481 24.946 1.00 54.69 107 ASN A O 1
ATOM 814 N N . THR A 1 108 ? 7.571 9.787 24.028 1.00 54.56 108 THR A N 1
ATOM 815 C CA . THR A 1 108 ? 8.020 9.846 22.620 1.00 54.56 108 THR A CA 1
ATOM 816 C C . THR A 1 108 ? 8.436 11.252 22.166 1.00 54.56 108 THR A C 1
ATOM 818 O O . THR A 1 108 ? 8.775 11.433 20.999 1.00 54.56 108 THR A O 1
ATOM 821 N N . LYS A 1 109 ? 8.473 12.250 23.068 1.00 54.28 109 LYS A N 1
ATOM 822 C CA . LYS A 1 109 ? 8.854 13.648 22.761 1.00 54.28 109 LYS A CA 1
ATOM 823 C C . LYS A 1 109 ? 10.218 13.810 22.077 1.00 54.28 109 LYS A C 1
ATOM 825 O O . LYS A 1 109 ? 10.438 14.840 21.452 1.00 54.28 109 LYS A O 1
ATOM 830 N N . ASN A 1 110 ? 11.106 12.819 22.170 1.00 53.88 110 ASN A N 1
ATOM 831 C CA . ASN A 1 110 ? 12.434 12.858 21.549 1.00 53.88 110 ASN A CA 1
ATOM 832 C C . ASN A 1 110 ? 12.429 12.522 20.045 1.00 53.88 110 ASN A C 1
ATOM 834 O O . ASN A 1 110 ? 13.434 12.752 19.384 1.00 53.88 110 ASN A O 1
ATOM 838 N N . PHE A 1 111 ? 11.325 11.992 19.504 1.00 54.41 111 PHE A N 1
ATOM 839 C CA . PHE A 1 111 ? 11.185 11.649 18.084 1.00 54.41 111 PHE A CA 1
ATOM 840 C C . PHE A 1 111 ? 9.910 12.285 17.507 1.00 54.41 111 PHE A C 1
ATOM 842 O O . PHE A 1 111 ? 8.933 11.580 17.225 1.00 54.41 111 PHE A O 1
ATOM 849 N N . PRO A 1 112 ? 9.853 13.624 17.389 1.00 50.59 112 PRO A N 1
ATOM 850 C CA . PRO A 1 112 ? 8.698 14.288 16.806 1.00 50.59 112 PRO A CA 1
ATOM 851 C C . PRO A 1 112 ? 8.577 13.880 15.334 1.00 50.59 112 PRO A C 1
ATOM 853 O O . PRO A 1 112 ? 9.515 14.020 14.565 1.00 50.59 112 PRO A O 1
ATOM 856 N N . LYS A 1 113 ? 7.415 13.376 14.907 1.00 48.22 113 LYS A N 1
ATOM 857 C CA . LYS A 1 113 ? 7.155 13.133 13.481 1.00 48.22 113 LYS A CA 1
ATOM 858 C C . LYS A 1 113 ? 6.828 14.470 12.818 1.00 48.22 113 LYS A C 1
ATOM 860 O O . LYS A 1 113 ? 5.661 14.776 12.580 1.00 48.22 113 LYS A O 1
ATOM 865 N N . THR A 1 114 ? 7.839 15.297 12.560 1.00 47.88 114 THR A N 1
ATOM 866 C CA . THR A 1 114 ? 7.634 16.512 11.770 1.00 47.88 114 THR A CA 1
ATOM 867 C C . THR A 1 114 ? 7.661 16.153 10.290 1.00 47.88 114 THR A C 1
ATOM 869 O O . THR A 1 114 ? 8.502 15.390 9.819 1.00 47.88 114 THR A O 1
ATOM 872 N N . ARG A 1 115 ? 6.707 16.677 9.517 1.00 41.56 115 ARG A N 1
ATOM 873 C CA . ARG A 1 115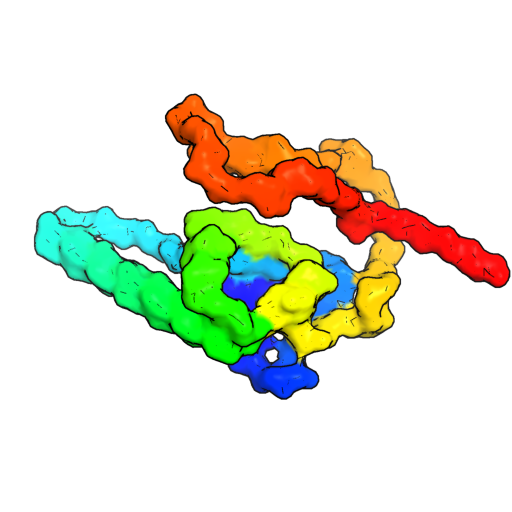 ? 6.598 16.368 8.083 1.00 41.56 115 ARG A CA 1
ATOM 874 C C . ARG A 1 115 ? 7.860 16.749 7.294 1.00 41.56 115 ARG A C 1
ATOM 876 O O . ARG A 1 115 ? 8.168 16.103 6.300 1.00 41.56 115 ARG A O 1
ATOM 883 N N . ARG A 1 116 ? 8.610 17.742 7.781 1.00 43.28 116 ARG A N 1
ATOM 884 C CA . ARG A 1 116 ? 9.887 18.188 7.211 1.00 43.28 116 ARG A CA 1
ATOM 885 C C . ARG A 1 116 ? 10.955 17.086 7.223 1.00 43.28 116 ARG A C 1
ATOM 887 O O . ARG A 1 116 ? 11.678 16.946 6.251 1.00 43.28 116 ARG A O 1
ATOM 894 N N . GLU A 1 117 ? 11.012 16.271 8.276 1.00 42.53 117 GLU A N 1
ATOM 895 C CA . GLU A 1 117 ? 11.974 15.159 8.393 1.00 42.53 117 GLU A CA 1
ATOM 896 C C . GLU A 1 117 ? 11.578 13.945 7.541 1.00 42.53 117 GLU A C 1
ATOM 898 O O . GLU A 1 117 ? 12.431 13.151 7.161 1.00 42.53 117 GLU A O 1
ATOM 903 N N . TYR A 1 118 ? 10.291 13.814 7.210 1.00 44.62 118 TYR A N 1
ATOM 904 C CA . TYR A 1 118 ? 9.765 12.712 6.401 1.00 44.62 118 TYR A CA 1
ATOM 905 C C . TYR A 1 118 ? 9.941 12.924 4.886 1.00 44.62 118 TYR A C 1
ATOM 907 O O . TYR A 1 118 ? 9.989 11.951 4.141 1.00 44.62 118 TYR A O 1
ATOM 915 N N . ILE A 1 119 ? 10.046 14.184 4.446 1.00 43.28 119 ILE A N 1
ATOM 916 C CA . ILE A 1 119 ? 10.348 14.573 3.055 1.00 43.28 119 ILE A CA 1
ATOM 917 C C . ILE A 1 119 ? 11.870 14.603 2.812 1.00 43.28 119 ILE A C 1
ATOM 919 O O . ILE A 1 119 ? 12.320 14.338 1.708 1.00 43.28 119 ILE A O 1
ATOM 923 N N . ALA A 1 120 ? 12.678 14.831 3.854 1.00 39.56 120 ALA A N 1
ATOM 924 C CA . ALA A 1 120 ? 14.135 14.963 3.745 1.00 39.56 120 ALA A CA 1
ATOM 925 C C . ALA A 1 120 ? 14.902 13.657 3.439 1.00 39.56 120 ALA A C 1
ATOM 927 O O . ALA A 1 120 ? 16.113 13.703 3.236 1.00 39.56 120 ALA A O 1
ATOM 928 N N . TRP A 1 121 ? 14.243 12.494 3.373 1.00 37.53 121 TRP A N 1
ATOM 929 C CA . TRP A 1 121 ? 14.859 11.295 2.790 1.00 37.53 121 TRP A CA 1
ATOM 930 C C . TRP A 1 121 ? 14.724 11.351 1.263 1.00 37.53 121 TRP A C 1
ATOM 932 O O . TRP A 1 121 ? 13.897 10.657 0.672 1.00 37.53 121 TRP A O 1
ATOM 942 N N . GLY A 1 122 ? 15.527 12.218 0.639 1.00 41.28 122 GLY A N 1
ATOM 943 C CA . GLY A 1 122 ? 15.661 12.256 -0.817 1.00 41.28 122 GLY A CA 1
ATOM 944 C C . GLY A 1 122 ? 15.874 13.609 -1.492 1.00 41.28 122 GLY A C 1
ATOM 945 O O . GLY A 1 122 ? 15.837 13.614 -2.714 1.00 41.28 122 GLY A O 1
ATOM 946 N N . ASP A 1 123 ? 16.118 14.709 -0.772 1.00 36.44 123 ASP A N 1
ATOM 947 C CA . ASP A 1 123 ? 16.357 16.016 -1.404 1.00 36.44 123 ASP A CA 1
ATOM 948 C C . ASP A 1 123 ? 17.612 16.701 -0.859 1.00 36.44 123 ASP A C 1
ATOM 950 O O . ASP A 1 123 ? 17.577 17.330 0.199 1.00 36.44 123 ASP A O 1
ATOM 954 N N . GLU A 1 124 ? 18.707 16.627 -1.618 1.00 40.91 124 GLU A N 1
ATOM 955 C CA . GLU A 1 124 ? 19.651 17.751 -1.662 1.00 40.91 124 GLU A CA 1
ATOM 956 C C . GLU A 1 124 ? 19.320 18.726 -2.811 1.00 40.91 124 GLU A C 1
ATOM 958 O O . GLU A 1 124 ? 19.721 19.877 -2.709 1.00 40.91 124 GLU A O 1
ATOM 963 N N . ASP A 1 125 ? 18.506 18.351 -3.819 1.00 42.41 125 ASP A N 1
ATOM 964 C CA . ASP A 1 125 ? 18.399 19.156 -5.055 1.00 42.41 125 ASP A CA 1
ATOM 965 C C . ASP A 1 125 ? 17.020 19.262 -5.765 1.00 42.41 125 ASP A C 1
ATOM 967 O O . ASP A 1 125 ? 16.978 19.875 -6.832 1.00 42.41 125 ASP A O 1
ATOM 971 N N . ASN A 1 126 ? 15.884 18.736 -5.271 1.00 40.12 126 ASN A N 1
ATOM 972 C CA . ASN A 1 126 ? 14.621 18.793 -6.045 1.00 40.12 126 ASN A CA 1
ATOM 973 C C . ASN A 1 126 ? 13.549 19.741 -5.465 1.00 40.12 126 ASN A C 1
ATOM 975 O O . ASN A 1 126 ? 13.220 19.724 -4.282 1.00 40.12 126 ASN A O 1
ATOM 979 N N . ASP A 1 127 ? 12.969 20.580 -6.326 1.00 43.06 127 ASP A N 1
ATOM 980 C CA . ASP A 1 127 ? 12.218 21.800 -5.984 1.00 43.06 127 ASP A CA 1
ATOM 981 C C . ASP A 1 127 ? 10.735 21.605 -5.602 1.00 43.06 127 ASP A C 1
ATOM 983 O O . ASP A 1 127 ? 9.936 22.544 -5.657 1.00 43.06 127 ASP A O 1
ATOM 987 N N . GLY A 1 128 ? 10.355 20.410 -5.143 1.00 45.84 128 GLY A N 1
ATOM 988 C CA . GLY A 1 128 ? 9.122 20.210 -4.373 1.00 45.84 128 GLY A CA 1
ATOM 989 C C . GLY A 1 128 ? 7.810 20.599 -5.068 1.00 45.84 128 GLY A C 1
ATOM 990 O O . GLY A 1 128 ? 6.797 20.818 -4.394 1.00 45.84 128 GLY A O 1
ATOM 991 N N . SER A 1 129 ? 7.767 20.675 -6.398 1.00 42.00 129 SER A N 1
ATOM 992 C CA . SER A 1 129 ? 6.532 20.997 -7.109 1.00 42.00 129 SER A CA 1
ATOM 993 C C . SER A 1 129 ? 5.690 19.742 -7.386 1.00 42.00 129 SER A C 1
ATOM 995 O O . SER A 1 129 ? 5.762 19.145 -8.455 1.00 42.00 129 SER A O 1
ATOM 997 N N . ARG A 1 130 ? 4.841 19.372 -6.404 1.00 42.69 130 ARG A N 1
ATOM 998 C CA . ARG A 1 130 ? 3.402 19.001 -6.548 1.00 42.69 130 ARG A CA 1
ATOM 999 C C . ARG A 1 130 ? 2.904 18.041 -5.454 1.00 42.69 130 ARG A C 1
ATOM 1001 O O . ARG A 1 130 ? 2.941 16.825 -5.584 1.00 42.69 130 ARG A O 1
ATOM 1008 N N . SER A 1 131 ? 2.301 18.611 -4.412 1.00 41.62 131 SER A N 1
ATOM 1009 C CA . SER A 1 131 ? 0.882 18.407 -4.062 1.00 41.62 131 SER A CA 1
ATOM 1010 C C . SER A 1 131 ? 0.586 19.067 -2.710 1.00 41.62 131 SER A C 1
ATOM 1012 O O . SER A 1 131 ? 1.068 18.663 -1.653 1.00 41.62 131 SER A O 1
ATOM 1014 N N . GLU A 1 132 ? -0.273 20.088 -2.718 1.00 40.84 132 GLU A N 1
ATOM 1015 C CA . GLU A 1 132 ? -0.667 20.838 -1.512 1.00 40.84 132 GLU A CA 1
ATOM 1016 C C . GLU A 1 132 ? -1.385 19.969 -0.458 1.00 40.84 132 GLU A C 1
ATOM 1018 O O . GLU A 1 132 ? -1.537 20.352 0.704 1.00 40.84 132 GLU A O 1
ATOM 1023 N N . ARG A 1 133 ? -1.780 18.742 -0.830 1.00 42.62 133 ARG A N 1
ATOM 1024 C CA . ARG A 1 133 ? -2.397 17.745 0.057 1.00 42.62 133 ARG A CA 1
ATOM 1025 C C . ARG A 1 133 ? -1.491 17.360 1.235 1.00 42.62 133 ARG A C 1
ATOM 1027 O O . ARG A 1 133 ? -2.016 17.048 2.309 1.00 42.62 133 ARG A O 1
ATOM 1034 N N . PHE A 1 134 ? -0.169 17.471 1.071 1.00 40.19 134 PHE A N 1
ATOM 1035 C CA . PHE A 1 134 ? 0.835 17.258 2.118 1.00 40.19 134 PHE A CA 1
ATOM 1036 C C . PHE A 1 134 ? 1.237 18.545 2.864 1.00 40.19 134 PHE A C 1
ATOM 1038 O O . PHE A 1 134 ? 2.241 18.544 3.565 1.00 40.19 134 PHE A O 1
ATOM 1045 N N . LEU A 1 135 ? 0.475 19.645 2.801 1.00 40.66 135 LEU A N 1
ATOM 1046 C CA . LEU A 1 135 ? 0.769 20.876 3.567 1.00 40.66 135 LEU A CA 1
ATOM 1047 C C . LEU A 1 135 ? -0.000 20.996 4.900 1.00 40.66 135 LEU A C 1
ATOM 1049 O O . LEU A 1 135 ? 0.351 21.812 5.745 1.00 40.66 135 LEU A O 1
ATOM 1053 N N . ARG A 1 136 ? -1.009 20.153 5.164 1.00 41.59 136 ARG A N 1
ATOM 1054 C CA . ARG A 1 136 ? -1.846 20.233 6.389 1.00 41.59 136 ARG A CA 1
ATOM 1055 C C . ARG A 1 136 ? -1.180 19.606 7.617 1.00 41.59 136 ARG A C 1
ATOM 1057 O O . ARG A 1 136 ? -0.883 18.434 7.490 1.00 41.59 136 ARG A O 1
ATOM 1064 N N . PRO A 1 137 ? -0.965 20.254 8.770 1.00 40.56 137 PRO A N 1
ATOM 1065 C CA . PRO A 1 137 ? -0.235 19.676 9.911 1.00 40.56 137 PRO A CA 1
ATOM 1066 C C . PRO A 1 137 ? -0.620 18.215 10.210 1.00 40.56 137 PRO A C 1
ATOM 1068 O O . PRO A 1 137 ? -1.802 17.899 10.304 1.00 40.56 137 PRO A O 1
ATOM 1071 N N . ALA A 1 138 ? 0.360 17.310 10.314 1.00 45.84 138 ALA A N 1
ATOM 1072 C CA . ALA A 1 138 ? 0.091 15.959 10.802 1.00 45.84 138 ALA A CA 1
ATOM 1073 C C . ALA A 1 138 ? -0.055 16.045 12.324 1.00 45.84 138 ALA A C 1
ATOM 1075 O O . ALA A 1 138 ? 0.918 16.356 13.011 1.00 45.84 138 ALA A O 1
ATOM 1076 N N . GLU A 1 139 ? -1.261 15.824 12.846 1.00 43.53 139 GLU A N 1
ATOM 1077 C CA . GLU A 1 139 ? -1.435 15.706 14.290 1.00 43.53 139 GLU A CA 1
ATOM 1078 C C . GLU A 1 139 ? -0.620 14.516 14.825 1.00 43.53 139 GLU A C 1
ATOM 1080 O O . GLU A 1 139 ? -0.464 13.504 14.129 1.00 43.53 139 GLU A O 1
ATOM 1085 N N . PRO A 1 140 ? -0.058 14.614 16.043 1.00 46.38 140 PRO A N 1
ATOM 1086 C CA . PRO A 1 140 ? 0.606 13.480 16.665 1.00 46.38 140 PRO A CA 1
ATOM 1087 C C . PRO A 1 140 ? -0.363 12.293 16.735 1.00 46.38 140 PRO A C 1
ATOM 1089 O O . PRO A 1 140 ? -1.468 12.416 17.252 1.00 46.38 140 PRO A O 1
ATOM 1092 N N . TYR A 1 141 ? 0.088 11.127 16.257 1.00 49.75 141 TYR A N 1
ATOM 1093 C CA . TYR A 1 141 ? -0.677 9.869 16.177 1.00 49.75 141 TYR A CA 1
ATOM 1094 C C . TYR A 1 141 ? -1.234 9.363 17.521 1.00 49.75 141 TYR A C 1
ATOM 1096 O O . TYR A 1 141 ? -1.963 8.379 17.563 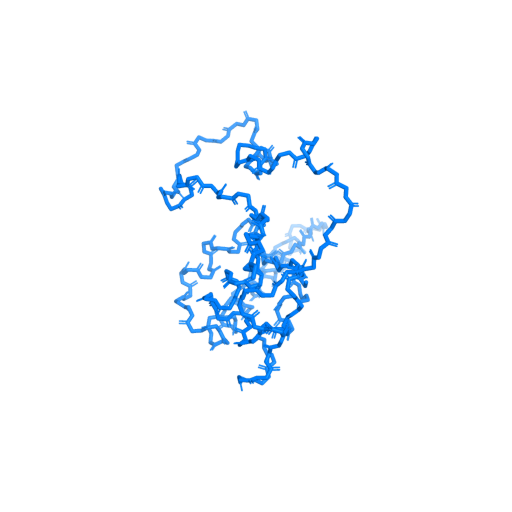1.00 49.75 141 TYR A O 1
ATOM 1104 N N . THR A 1 142 ? -0.882 10.014 18.626 1.00 41.31 142 THR A N 1
ATOM 1105 C CA . THR A 1 142 ? -1.315 9.681 19.976 1.00 41.31 142 THR A CA 1
ATOM 1106 C C . THR A 1 142 ? -1.717 10.963 20.692 1.00 41.31 142 THR A C 1
ATOM 1108 O O . THR A 1 142 ? -0.862 11.660 21.244 1.00 41.31 142 THR A O 1
ATOM 1111 N N . GLN A 1 143 ? -3.011 11.271 20.712 1.00 41.59 143 GLN A N 1
ATOM 1112 C CA . GLN A 1 143 ? -3.549 12.147 21.747 1.00 41.59 143 GLN A CA 1
ATOM 1113 C C . GLN A 1 143 ? -3.883 11.281 22.973 1.00 41.59 143 GLN A C 1
ATOM 1115 O O . GLN A 1 143 ? -4.522 10.237 22.819 1.00 41.59 143 GLN A O 1
ATOM 1120 N N . PRO A 1 144 ? -3.432 11.642 24.189 1.00 38.44 144 PRO A N 1
ATOM 1121 C CA . PRO A 1 144 ? -3.843 10.927 25.387 1.00 38.44 144 PRO A CA 1
ATOM 1122 C C . PRO A 1 144 ? -5.360 11.052 25.538 1.00 38.44 144 PRO A C 1
ATOM 1124 O O . PRO A 1 144 ? -5.909 12.154 25.536 1.00 38.44 144 PRO A O 1
ATOM 1127 N N . VAL A 1 145 ? -6.039 9.912 25.665 1.00 44.03 145 VAL A N 1
ATOM 1128 C CA . VAL A 1 145 ? -7.480 9.875 25.916 1.00 44.03 145 VAL A CA 1
ATOM 1129 C C . VAL A 1 145 ? -7.751 10.609 27.229 1.00 44.03 145 VAL A C 1
ATOM 1131 O O . VAL A 1 145 ? -7.197 10.240 28.268 1.00 44.03 145 VAL A O 1
ATOM 1134 N N . LYS A 1 146 ? -8.617 11.631 27.194 1.00 43.94 146 LYS A N 1
ATOM 1135 C CA . LYS A 1 146 ? -9.255 12.151 28.407 1.00 43.94 146 LYS A CA 1
ATOM 1136 C C . LYS A 1 146 ? -10.011 10.989 29.037 1.00 43.94 146 LYS A C 1
ATOM 1138 O O . LYS A 1 146 ? -10.991 10.511 28.467 1.00 43.94 146 LYS A O 1
ATOM 1143 N N . THR A 1 147 ? -9.531 10.510 30.176 1.00 34.81 147 THR A N 1
ATOM 1144 C CA . THR A 1 147 ? -10.268 9.570 31.015 1.00 34.81 147 THR A CA 1
ATOM 1145 C C . THR A 1 147 ? -11.652 10.156 31.268 1.00 34.81 147 THR A C 1
ATOM 1147 O O . THR A 1 147 ? -11.760 11.233 31.850 1.00 34.81 147 THR A O 1
ATOM 1150 N N . LYS A 1 148 ? -12.701 9.489 30.773 1.00 40.31 148 LYS A N 1
ATOM 1151 C CA . LYS A 1 148 ? -14.039 9.692 31.323 1.00 40.31 148 LYS A CA 1
ATOM 1152 C C . LYS A 1 148 ? -13.985 9.130 32.741 1.00 40.31 148 LYS A C 1
ATOM 1154 O O . LYS A 1 148 ? -13.705 7.941 32.896 1.00 40.31 148 LYS A O 1
ATOM 1159 N N . GLU A 1 149 ? -14.110 10.026 33.715 1.00 40.38 149 GLU A N 1
ATOM 1160 C CA . GLU A 1 149 ? -14.437 9.687 35.104 1.00 40.38 149 GLU A CA 1
ATOM 1161 C C . GLU A 1 149 ? -15.770 8.935 35.174 1.00 40.38 149 GLU A C 1
ATOM 1163 O O . GLU A 1 149 ? -16.656 9.219 34.328 1.00 40.38 149 GLU A O 1
#

InterPro domains:
  IPR001907 ATP-dependent Clp protease proteolytic subunit [PR00127] (16-35)
  IPR001907 ATP-dependent Clp protease proteolytic subunit [PR00127] (73-92)
  IPR001907 ATP-dependent Clp protease proteolytic subunit [cd07017] (1-94)
  IPR023562 Clp protease proteolytic subunit /Translocation-enhancing protein TepA [PF00574] (1-95)
  IPR023562 Clp protease proteolytic subunit /Translocation-enhancing protein TepA [PTHR10381] (1-98)
  IPR029045 ClpP/crotonase-like domain superfamily [SSF52096] (1-100)
  IPR033135 ClpP, histidine active site [PS00382] (17-30)

Radius of gyration: 18.25 Å; chains: 1; bounding box: 39×32×59 Å

Sequence (149 aa):
AASMGAFLLCTGAKGKRYSMPNARIMIHQPLGGASGQAVDIEIQAKEIMYHKANLNRIMSDATGQPIETIEEDTDRDRYMSPLEAKNYGLIDHIVGGEEAVFKIVGNTKNFPKTRREYIAWGDEDNDGSRSERFLRPAEPYTQPVKTKE

Foldseek 3Di:
DEEVVLLVLLLPDPPPREDEQADKYKAAQDDDDFDDPPVRRVVRVVVSVVVRLVSLVSNCVSQVNDSVCSVVCHHDIHMDGPLRCCVSRSGVYYVPGPPDDDDDDDDPVVPDPFLVVVVPPPDPPDDPPDDCVSVDGDDPSDDPDDDDD

Secondary structure (DSSP, 8-state):
-BTHHHHHHHTSPTT--EE-TT--EEE-PPP----SSHHHHHHHHHHHHHHHHHHHHHHHHHH---HHHHHHHHSS-EEE-HHHHHHHTS-SEETT-TT------S--TTS---HHHHH-SS-SS----S-GGG-S----S-PPP----

pLDDT: mean 78.25, std 23.03, range [34.81, 98.19]